Protein AF-A0A386ZMV4-F1 (afdb_monomer_lite)

Secondary structure (DSSP, 8-state):
-HHHHHHHHHHHHHHHHHHHHHHHHHHHHHHHHHHHHHHHHHHHHHHHHHHHTS-HHHHHHHIIIIIHHHHHHHHHHTTT-HHHHHHHHHHHHHHHHHHHHHHHHHHHHHHHHHHHHHHHHHHHHHHHTSS-SSS---SS-----------GGG--HHHHHHHHHHHHHHHHTT-

pLDDT: mean 77.36, std 16.63, range [36.59, 96.88]

Structure (mmCIF, N/CA/C/O backbone):
data_AF-A0A386ZMV4-F1
#
_entry.id   AF-A0A386ZMV4-F1
#
loop_
_atom_site.group_PDB
_atom_site.id
_atom_site.type_symbol
_atom_site.label_atom_id
_atom_site.label_alt_id
_atom_site.label_comp_id
_atom_site.label_asym_id
_atom_site.label_entity_id
_atom_site.label_seq_id
_atom_site.pdbx_PDB_ins_code
_atom_site.Cartn_x
_atom_site.Cartn_y
_atom_site.Cartn_z
_atom_site.occupancy
_atom_site.B_i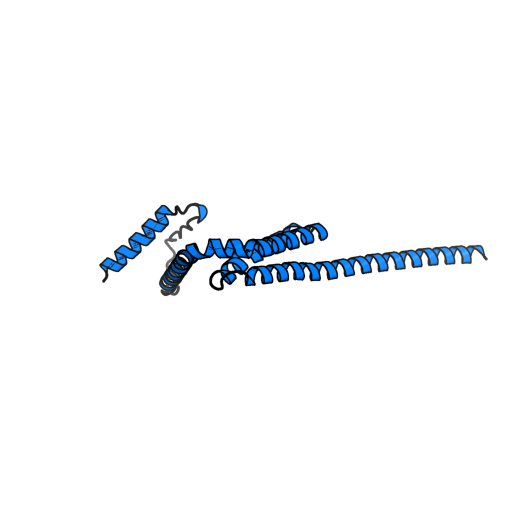so_or_equiv
_atom_site.auth_seq_id
_atom_site.auth_comp_id
_atom_site.auth_asym_id
_atom_site.auth_atom_id
_atom_site.pdbx_PDB_model_num
ATOM 1 N N . MET A 1 1 ? 35.910 -0.887 -52.377 1.00 69.38 1 MET A N 1
ATOM 2 C CA . MET A 1 1 ? 34.528 -0.371 -52.239 1.00 69.38 1 MET A CA 1
ATOM 3 C C . MET A 1 1 ? 33.680 -1.219 -51.285 1.00 69.38 1 MET A C 1
ATOM 5 O O . MET A 1 1 ? 32.935 -0.641 -50.511 1.00 69.38 1 MET A O 1
ATOM 9 N N . ASN A 1 2 ? 33.855 -2.547 -51.245 1.00 81.31 2 ASN A N 1
ATOM 10 C CA . ASN A 1 2 ? 33.054 -3.452 -50.398 1.00 81.31 2 ASN A CA 1
ATOM 11 C C . ASN A 1 2 ? 33.246 -3.242 -48.876 1.00 81.31 2 ASN A C 1
ATOM 13 O O . ASN A 1 2 ? 32.263 -3.151 -48.156 1.00 81.31 2 ASN A O 1
ATOM 17 N N . HIS A 1 3 ? 34.477 -3.006 -48.399 1.00 85.06 3 HIS A N 1
ATOM 18 C CA . HIS A 1 3 ? 34.747 -2.804 -46.962 1.00 85.06 3 HIS A CA 1
ATOM 19 C C . HIS A 1 3 ? 34.022 -1.608 -46.321 1.00 85.06 3 HIS A C 1
ATOM 21 O O . HIS A 1 3 ? 33.736 -1.629 -45.130 1.00 85.06 3 HIS A O 1
ATOM 27 N N . PHE A 1 4 ? 33.723 -0.554 -47.088 1.00 83.81 4 PHE A N 1
ATOM 28 C CA . PHE A 1 4 ? 33.010 0.613 -46.559 1.00 83.81 4 PHE A CA 1
ATOM 29 C C . PHE A 1 4 ? 31.535 0.294 -46.271 1.00 83.81 4 PHE A C 1
ATOM 31 O O . PHE A 1 4 ? 30.994 0.735 -45.258 1.00 83.81 4 PHE A O 1
ATOM 38 N N . LEU A 1 5 ? 30.905 -0.513 -47.131 1.00 84.81 5 LEU A N 1
ATOM 39 C CA . LEU A 1 5 ? 29.524 -0.961 -46.950 1.00 84.81 5 LEU A CA 1
ATOM 40 C C . LEU A 1 5 ? 29.399 -1.924 -45.760 1.00 84.81 5 LEU A C 1
ATOM 42 O O . LEU A 1 5 ? 28.441 -1.812 -44.997 1.00 84.81 5 LEU A O 1
ATOM 46 N N . ASP A 1 6 ? 30.395 -2.787 -45.542 1.00 88.50 6 ASP A N 1
ATOM 47 C CA . ASP A 1 6 ? 30.425 -3.706 -44.395 1.00 88.50 6 ASP A CA 1
ATOM 48 C C . ASP A 1 6 ? 30.531 -2.954 -43.058 1.00 88.50 6 ASP A C 1
ATOM 50 O O . ASP A 1 6 ? 29.801 -3.247 -42.109 1.00 88.50 6 ASP A O 1
ATOM 54 N N . ILE A 1 7 ? 31.399 -1.936 -42.989 1.00 90.88 7 ILE A N 1
ATOM 55 C CA . ILE A 1 7 ? 31.556 -1.102 -41.787 1.00 90.88 7 ILE A CA 1
ATOM 56 C C . ILE A 1 7 ? 30.273 -0.309 -41.514 1.00 90.88 7 ILE A C 1
ATOM 58 O O . ILE A 1 7 ? 29.809 -0.265 -40.375 1.00 90.88 7 ILE A O 1
ATOM 62 N N . ALA A 1 8 ? 29.666 0.284 -42.547 1.00 90.31 8 ALA A N 1
ATOM 63 C CA . ALA A 1 8 ? 28.410 1.016 -42.404 1.00 90.31 8 ALA A CA 1
ATOM 64 C C . ALA A 1 8 ? 27.271 0.107 -41.908 1.00 90.31 8 ALA A C 1
ATOM 66 O O . ALA A 1 8 ? 26.528 0.486 -41.001 1.00 90.31 8 ALA A O 1
ATOM 67 N N . GLY A 1 9 ? 27.172 -1.113 -42.445 1.00 93.62 9 GLY A N 1
ATOM 68 C CA . GLY A 1 9 ? 26.207 -2.116 -41.995 1.00 93.62 9 GLY A CA 1
ATOM 69 C C . GLY A 1 9 ? 26.421 -2.528 -40.537 1.00 93.62 9 GLY A C 1
ATOM 70 O O . GLY A 1 9 ? 25.462 -2.574 -39.765 1.00 93.62 9 GLY A O 1
ATOM 71 N N . ALA A 1 10 ? 27.672 -2.751 -40.128 1.00 93.00 10 ALA A N 1
ATOM 72 C CA . ALA A 1 10 ? 28.006 -3.091 -38.746 1.00 93.00 10 ALA A CA 1
ATOM 73 C C . ALA A 1 10 ? 27.631 -1.967 -37.767 1.00 93.00 10 ALA A C 1
ATOM 75 O O . ALA A 1 10 ? 27.015 -2.227 -36.733 1.00 93.00 10 ALA A O 1
ATOM 76 N N . VAL A 1 11 ? 27.937 -0.711 -38.108 1.00 94.69 11 VAL A N 1
ATOM 77 C CA . VAL A 1 11 ? 27.591 0.455 -37.279 1.00 94.69 11 VAL A CA 1
ATOM 78 C C . VAL A 1 11 ? 26.075 0.601 -37.144 1.00 94.69 11 VAL A C 1
ATOM 80 O O . VAL A 1 11 ? 25.573 0.765 -36.031 1.00 94.69 11 VAL A O 1
ATOM 83 N N . LEU A 1 12 ? 25.329 0.480 -38.246 1.00 96.44 12 LEU A N 1
ATOM 84 C CA . LEU A 1 12 ? 23.865 0.524 -38.216 1.00 96.44 12 LEU A CA 1
ATOM 85 C C . LEU A 1 12 ? 23.273 -0.619 -37.384 1.00 96.44 12 LEU A C 1
ATOM 87 O O . LEU A 1 12 ? 22.331 -0.394 -36.625 1.00 96.44 12 LEU A O 1
ATOM 91 N N . GLY A 1 13 ? 23.851 -1.819 -37.468 1.00 96.69 13 GLY A N 1
ATOM 92 C CA . GLY A 1 13 ? 23.453 -2.963 -36.649 1.00 96.69 13 GLY A CA 1
ATOM 93 C C . GLY A 1 13 ? 23.644 -2.711 -35.152 1.00 96.69 13 GLY A C 1
ATOM 94 O O . GLY A 1 13 ? 22.732 -2.959 -34.363 1.00 96.69 13 GLY A O 1
ATOM 95 N N . VAL A 1 14 ? 24.792 -2.153 -34.755 1.00 96.50 14 VAL A N 1
ATOM 96 C CA . VAL A 1 14 ? 25.075 -1.806 -33.352 1.00 96.50 14 VAL A CA 1
ATOM 97 C C . VAL A 1 14 ? 24.124 -0.720 -32.847 1.00 96.50 14 VAL A C 1
ATOM 99 O O . VAL A 1 14 ? 23.579 -0.852 -31.751 1.00 96.50 14 VAL A O 1
ATOM 102 N N . ILE A 1 15 ? 23.873 0.322 -33.647 1.00 96.81 15 ILE A N 1
ATOM 103 C CA . ILE A 1 15 ? 22.927 1.390 -33.293 1.00 96.81 15 ILE A CA 1
ATOM 104 C C . ILE A 1 15 ? 21.512 0.825 -33.141 1.00 96.81 15 ILE A C 1
ATOM 106 O O . ILE A 1 15 ? 20.833 1.132 -32.161 1.00 96.81 15 ILE A O 1
ATOM 110 N N . GLY A 1 16 ? 21.076 -0.029 -34.070 1.00 96.88 16 GLY A N 1
ATOM 111 C CA . GLY A 1 16 ? 19.769 -0.679 -34.011 1.00 96.88 16 GLY A CA 1
ATOM 112 C C . GLY A 1 16 ? 19.609 -1.544 -32.761 1.00 96.88 16 GLY A C 1
ATOM 113 O O . GLY A 1 16 ? 18.620 -1.412 -32.040 1.00 96.88 16 GLY A O 1
ATOM 114 N N . LEU A 1 17 ? 20.608 -2.373 -32.448 1.00 95.12 17 LEU A N 1
ATOM 115 C CA . LEU A 1 17 ? 20.604 -3.206 -31.244 1.00 95.12 17 LEU A CA 1
ATOM 116 C C . LEU A 1 17 ? 20.564 -2.358 -29.967 1.00 95.12 17 LEU A C 1
ATOM 118 O O . LEU A 1 17 ? 19.795 -2.649 -29.050 1.00 95.12 17 LEU A O 1
ATOM 122 N N . PHE A 1 18 ? 21.361 -1.290 -29.917 1.00 94.69 18 PHE A N 1
ATOM 123 C CA . PHE A 1 18 ? 21.372 -0.369 -28.787 1.00 94.69 18 PHE A CA 1
ATOM 124 C C . PHE A 1 18 ? 20.010 0.311 -28.601 1.00 94.69 18 PHE A C 1
ATOM 126 O O . PHE A 1 18 ? 19.490 0.350 -27.486 1.00 94.69 18 PHE A O 1
ATOM 133 N N . ALA A 1 19 ? 19.391 0.779 -29.688 1.00 92.75 19 ALA A N 1
ATOM 134 C CA . ALA A 1 19 ? 18.067 1.390 -29.651 1.00 92.75 19 ALA A CA 1
ATOM 135 C C . ALA A 1 19 ? 17.005 0.418 -29.108 1.00 92.75 19 ALA A C 1
ATOM 137 O O . ALA A 1 19 ? 16.243 0.781 -28.211 1.00 92.75 19 ALA A O 1
ATOM 138 N N . VAL A 1 20 ? 16.999 -0.837 -29.575 1.00 95.31 20 VAL A N 1
ATOM 139 C CA . VAL A 1 20 ? 16.091 -1.881 -29.070 1.00 95.31 20 VAL A CA 1
ATOM 140 C C . VAL A 1 20 ? 16.321 -2.143 -27.580 1.00 95.31 20 VAL A C 1
ATOM 142 O O . VAL A 1 20 ? 15.358 -2.206 -26.815 1.00 95.31 20 VAL A O 1
ATOM 145 N N . ALA A 1 21 ? 17.577 -2.244 -27.139 1.00 93.12 21 ALA A N 1
ATOM 146 C CA . ALA A 1 21 ? 17.909 -2.472 -25.734 1.00 93.12 21 ALA A CA 1
ATOM 147 C C . ALA A 1 21 ? 17.440 -1.321 -24.825 1.00 93.12 21 ALA A C 1
ATOM 149 O O . ALA A 1 21 ? 16.904 -1.564 -23.741 1.00 93.12 21 ALA A O 1
ATOM 150 N N . VAL A 1 22 ? 17.594 -0.068 -25.269 1.00 92.62 22 VAL A N 1
ATOM 151 C CA . VAL A 1 22 ? 17.111 1.111 -24.533 1.00 92.62 22 VAL A CA 1
ATOM 152 C C . VAL A 1 22 ? 15.587 1.097 -24.428 1.00 92.62 22 VAL A C 1
ATOM 154 O O . VAL A 1 22 ? 15.059 1.244 -23.324 1.00 92.62 22 VAL A O 1
ATOM 157 N N . VAL A 1 23 ? 14.876 0.866 -25.536 1.00 90.12 23 VAL A N 1
ATOM 158 C CA . VAL A 1 23 ? 13.404 0.793 -25.544 1.00 90.12 23 VAL A CA 1
ATOM 159 C C . VAL A 1 23 ? 12.909 -0.329 -24.633 1.00 90.12 23 VAL A C 1
ATOM 161 O O . VAL A 1 23 ? 12.016 -0.099 -23.819 1.00 90.12 23 VAL A O 1
ATOM 164 N N . ALA A 1 24 ? 13.523 -1.512 -24.700 1.00 88.88 24 ALA A N 1
ATOM 165 C CA . ALA A 1 24 ? 13.178 -2.637 -23.838 1.00 88.88 24 ALA A CA 1
ATOM 166 C C . ALA A 1 24 ? 13.373 -2.296 -22.353 1.00 88.88 24 ALA A C 1
ATOM 168 O O . ALA A 1 24 ? 12.479 -2.533 -21.543 1.00 88.88 24 ALA A O 1
ATOM 169 N N . LYS A 1 25 ? 14.505 -1.677 -21.992 1.00 90.19 25 LYS A N 1
ATOM 170 C CA . LYS A 1 25 ? 14.794 -1.269 -20.610 1.00 90.19 25 LYS A CA 1
ATOM 171 C C . LYS A 1 25 ? 13.786 -0.238 -20.093 1.00 90.19 25 LYS A C 1
ATOM 173 O O . LYS A 1 25 ? 13.299 -0.368 -18.969 1.00 90.19 25 LYS A O 1
ATOM 178 N N . VAL A 1 26 ? 13.460 0.772 -20.900 1.00 85.12 26 VAL A N 1
ATOM 179 C CA . VAL A 1 26 ? 12.475 1.801 -20.532 1.00 85.12 26 VAL A CA 1
ATOM 180 C C . VAL A 1 26 ? 11.083 1.184 -20.402 1.00 85.12 26 VAL A C 1
ATOM 182 O O . VAL A 1 26 ? 10.426 1.401 -19.383 1.00 85.12 26 VAL A O 1
ATOM 185 N N . GLY A 1 27 ? 10.668 0.350 -21.359 1.00 78.00 27 GLY A N 1
ATOM 186 C CA . GLY A 1 27 ? 9.394 -0.367 -21.314 1.00 78.00 27 GLY A CA 1
ATOM 187 C C . GLY A 1 27 ? 9.250 -1.218 -20.052 1.00 78.00 27 GLY A C 1
ATOM 188 O O . GLY A 1 27 ? 8.245 -1.109 -19.351 1.00 78.00 27 GLY A O 1
ATOM 189 N N . LEU A 1 28 ? 10.289 -1.980 -19.689 1.00 79.19 28 LEU A N 1
ATOM 190 C CA . LEU A 1 28 ? 10.289 -2.784 -18.463 1.00 79.19 28 LEU A CA 1
ATOM 191 C C . LEU A 1 28 ? 10.129 -1.912 -17.207 1.00 79.19 28 LEU A C 1
ATOM 193 O O . LEU A 1 28 ? 9.376 -2.254 -16.297 1.00 79.19 28 LEU A O 1
ATOM 197 N N . SER A 1 29 ? 10.808 -0.760 -17.171 1.00 76.19 29 SER A N 1
ATOM 198 C CA . SER A 1 29 ? 10.737 0.168 -16.036 1.00 76.19 29 SER A CA 1
ATOM 199 C C . SER A 1 29 ? 9.357 0.813 -15.874 1.00 76.19 29 SER A C 1
ATOM 201 O O . SER A 1 29 ? 8.920 1.058 -14.751 1.00 76.19 29 SER A O 1
ATOM 203 N N . MET A 1 30 ? 8.647 1.056 -16.979 1.00 77.31 30 MET A N 1
ATOM 204 C CA . MET A 1 30 ? 7.282 1.583 -16.955 1.00 77.31 30 MET A CA 1
ATOM 205 C C . MET A 1 30 ? 6.283 0.528 -16.481 1.00 77.31 30 MET A C 1
ATOM 207 O O . MET A 1 30 ? 5.449 0.825 -15.630 1.00 77.31 30 MET A O 1
ATOM 211 N N . VAL A 1 31 ? 6.410 -0.712 -16.967 1.00 76.06 31 VAL A N 1
ATOM 212 C CA . VAL A 1 31 ? 5.561 -1.828 -16.522 1.00 76.06 31 VAL A CA 1
ATOM 213 C C . VAL A 1 31 ? 5.738 -2.084 -15.023 1.00 76.06 31 VAL A C 1
ATOM 215 O O . VAL A 1 31 ? 4.743 -2.269 -14.327 1.00 76.06 31 VAL A O 1
ATOM 218 N N . SER A 1 32 ? 6.969 -2.017 -14.501 1.00 77.06 32 SER A N 1
ATOM 219 C CA . SER A 1 32 ? 7.220 -2.144 -13.055 1.00 77.06 32 SER A CA 1
ATOM 220 C C . SER A 1 32 ? 6.472 -1.080 -12.255 1.00 77.06 32 SER A C 1
ATOM 222 O O . SER A 1 32 ? 5.785 -1.414 -11.298 1.00 77.06 32 SER A O 1
A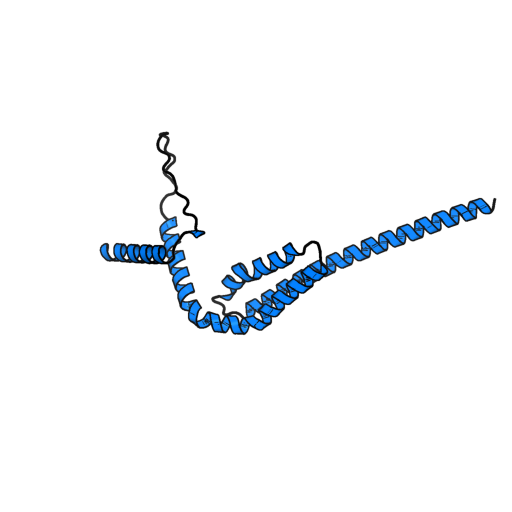TOM 224 N N . LYS A 1 33 ? 6.530 0.189 -12.680 1.00 76.25 33 LYS A N 1
ATOM 225 C CA . LYS A 1 33 ? 5.840 1.293 -11.992 1.00 76.25 33 LYS A CA 1
ATOM 226 C C . LYS A 1 33 ? 4.318 1.146 -12.002 1.00 76.25 33 LYS A C 1
ATOM 228 O O . LYS A 1 33 ? 3.674 1.432 -10.998 1.00 76.25 33 LYS A O 1
ATOM 233 N N . GLU A 1 34 ? 3.748 0.688 -13.114 1.00 77.56 34 GLU A N 1
ATOM 234 C CA . GLU A 1 34 ? 2.307 0.430 -13.218 1.00 77.56 34 GLU A CA 1
ATOM 235 C C . GLU A 1 34 ? 1.881 -0.722 -12.293 1.00 77.56 34 GLU A C 1
ATOM 237 O O . GLU A 1 34 ? 0.875 -0.627 -11.588 1.00 77.56 34 GLU A O 1
ATOM 242 N N . ILE A 1 35 ? 2.669 -1.801 -12.250 1.00 76.88 35 ILE A N 1
ATOM 243 C CA . ILE A 1 35 ? 2.425 -2.930 -11.347 1.00 76.88 35 ILE A CA 1
ATOM 244 C C . ILE A 1 35 ? 2.561 -2.485 -9.885 1.00 76.88 35 ILE A C 1
ATOM 246 O O . ILE A 1 35 ? 1.679 -2.780 -9.082 1.00 76.88 35 ILE A O 1
ATOM 250 N N . GLU A 1 36 ? 3.608 -1.734 -9.540 1.00 76.38 36 GLU A N 1
ATOM 251 C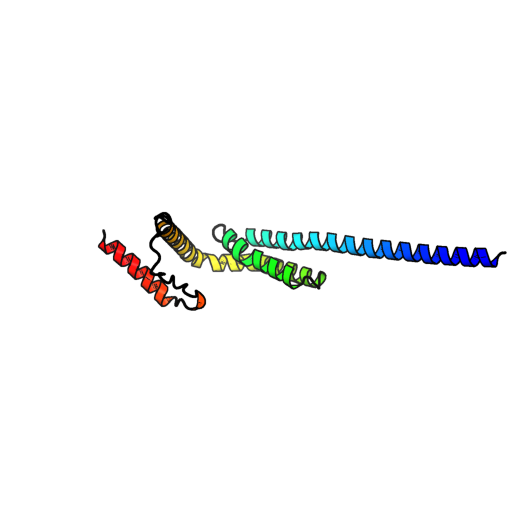 CA . GLU A 1 36 ? 3.813 -1.182 -8.196 1.00 76.38 36 GLU A CA 1
ATOM 252 C C . GLU A 1 36 ? 2.612 -0.342 -7.746 1.00 76.38 36 GLU A C 1
ATOM 254 O O . GLU A 1 36 ? 2.065 -0.592 -6.672 1.00 76.38 36 GLU A O 1
ATOM 259 N N . GLY A 1 37 ? 2.124 0.570 -8.594 1.00 77.50 37 GLY A N 1
ATOM 260 C CA . GLY A 1 37 ? 0.952 1.393 -8.281 1.00 77.50 37 GLY A CA 1
ATOM 261 C C . GLY A 1 37 ? -0.324 0.572 -8.060 1.00 77.50 37 GLY A C 1
ATOM 262 O O . GLY A 1 37 ? -1.109 0.857 -7.151 1.00 77.50 37 GLY A O 1
ATOM 263 N N . ARG A 1 38 ? -0.532 -0.492 -8.845 1.00 82.75 38 ARG A N 1
ATOM 264 C CA . ARG A 1 38 ? -1.694 -1.381 -8.677 1.00 82.75 38 ARG A CA 1
ATOM 265 C C . ARG A 1 38 ? -1.634 -2.188 -7.388 1.00 82.75 38 ARG A C 1
ATOM 267 O O . ARG A 1 38 ? -2.669 -2.392 -6.754 1.00 82.75 38 ARG A O 1
ATOM 274 N N . ILE A 1 39 ? -0.453 -2.653 -6.992 1.00 77.62 39 ILE A N 1
ATOM 275 C CA . ILE A 1 39 ? -0.322 -3.483 -5.794 1.00 77.62 39 ILE A CA 1
ATOM 276 C C . ILE A 1 39 ? -0.314 -2.631 -4.518 1.00 77.62 39 ILE A C 1
ATOM 278 O O . ILE A 1 39 ? -0.893 -3.058 -3.518 1.00 77.62 39 ILE A O 1
ATOM 282 N N . ASP A 1 40 ? 0.196 -1.397 -4.554 1.00 81.81 40 ASP A N 1
ATOM 283 C CA . ASP A 1 40 ? -0.029 -0.435 -3.463 1.00 81.81 40 ASP A CA 1
ATOM 284 C C . ASP A 1 40 ? -1.546 -0.237 -3.237 1.00 81.81 40 ASP A C 1
ATOM 286 O O . ASP A 1 40 ? -2.038 -0.249 -2.103 1.00 81.81 40 ASP A O 1
ATOM 290 N N . GLY A 1 41 ? -2.327 -0.207 -4.325 1.00 87.56 41 GLY A N 1
ATOM 291 C CA . GLY A 1 41 ? -3.790 -0.259 -4.280 1.00 87.56 41 GLY A CA 1
ATOM 292 C C . GLY A 1 41 ? -4.355 -1.536 -3.637 1.00 87.56 41 GLY A C 1
ATOM 293 O O . GLY A 1 41 ? -5.319 -1.457 -2.871 1.00 87.56 41 GLY A O 1
ATOM 294 N N . LEU A 1 42 ? -3.758 -2.708 -3.886 1.00 89.44 42 LEU A N 1
ATOM 295 C CA . LEU A 1 42 ? -4.167 -3.977 -3.262 1.00 89.44 42 LEU A CA 1
ATOM 296 C C . LEU A 1 42 ? -3.942 -3.984 -1.747 1.00 89.44 42 LEU A C 1
ATOM 298 O O . LEU A 1 42 ? -4.817 -4.453 -1.016 1.00 89.44 42 LEU A O 1
ATOM 302 N N . ALA A 1 43 ? -2.820 -3.446 -1.259 1.00 91.19 43 ALA A N 1
ATOM 303 C CA . ALA A 1 43 ? -2.569 -3.326 0.178 1.00 91.19 43 ALA A CA 1
ATOM 304 C C . ALA A 1 43 ? -3.646 -2.453 0.851 1.00 91.19 43 ALA A C 1
ATOM 306 O O . ALA A 1 43 ? -4.248 -2.856 1.848 1.00 91.19 43 ALA A O 1
ATOM 307 N N . VAL A 1 44 ? -3.991 -1.316 0.238 1.00 93.50 44 VAL A N 1
ATOM 308 C CA . VAL A 1 44 ? -5.078 -0.443 0.713 1.00 93.50 44 VAL A CA 1
ATOM 309 C C . VAL A 1 44 ? -6.440 -1.149 0.671 1.00 93.50 44 VAL A C 1
ATOM 311 O O . VAL A 1 44 ? -7.233 -1.016 1.605 1.00 93.50 44 VAL A O 1
ATOM 314 N N . LEU A 1 45 ? -6.736 -1.920 -0.378 1.00 93.44 45 LEU A N 1
ATOM 315 C CA . LEU A 1 45 ? -7.978 -2.698 -0.469 1.00 93.44 45 LEU A CA 1
ATOM 316 C C . LEU A 1 45 ? -8.063 -3.773 0.624 1.00 93.44 45 LEU A C 1
ATOM 318 O O . LEU A 1 45 ? -9.110 -3.913 1.259 1.00 93.44 45 LEU A O 1
ATOM 322 N N . LEU A 1 46 ? -6.968 -4.484 0.901 1.00 93.25 46 LEU A N 1
ATOM 323 C CA . LEU A 1 46 ? -6.885 -5.439 2.011 1.00 93.25 46 LEU A CA 1
ATOM 324 C C . LEU A 1 46 ? -7.110 -4.755 3.361 1.00 93.25 46 LEU A C 1
ATOM 326 O O . LEU A 1 46 ? -7.833 -5.286 4.206 1.00 93.25 46 LEU A O 1
ATOM 330 N N . LEU A 1 47 ? -6.561 -3.555 3.546 1.00 94.00 47 LEU A N 1
ATOM 331 C CA . LEU A 1 47 ? -6.784 -2.771 4.755 1.00 94.00 47 LEU A CA 1
ATOM 332 C C . LEU A 1 47 ? -8.253 -2.342 4.896 1.00 94.00 47 LEU A C 1
ATOM 334 O O . LEU A 1 47 ? -8.821 -2.415 5.986 1.00 94.00 47 LEU A O 1
ATOM 338 N N . LYS A 1 48 ? -8.912 -1.963 3.793 1.00 93.94 48 LYS A N 1
ATOM 339 C CA . LYS A 1 48 ? -10.359 -1.682 3.776 1.00 93.94 48 LYS A CA 1
ATOM 340 C C . LYS A 1 48 ? -11.185 -2.923 4.125 1.00 93.94 48 LYS A C 1
ATOM 342 O O . LYS A 1 48 ? -12.161 -2.813 4.864 1.00 93.94 48 LYS A O 1
ATOM 347 N N . LEU A 1 49 ? -10.791 -4.109 3.662 1.00 93.75 49 LEU A N 1
ATOM 348 C CA . LEU A 1 49 ? -11.437 -5.364 4.062 1.00 93.75 49 LEU A CA 1
ATOM 349 C C . LEU A 1 49 ? -11.248 -5.646 5.559 1.00 93.75 49 LEU A C 1
ATOM 351 O O . LEU A 1 49 ? -12.201 -6.037 6.234 1.00 93.75 49 LEU A O 1
ATOM 355 N N . ALA A 1 50 ? -10.054 -5.393 6.100 1.00 92.12 50 ALA A N 1
ATOM 356 C CA . ALA A 1 50 ? -9.798 -5.494 7.534 1.00 92.12 50 ALA A CA 1
ATOM 357 C C . ALA A 1 50 ? -10.672 -4.509 8.333 1.00 92.12 50 ALA A C 1
ATOM 359 O O . ALA A 1 50 ? -11.267 -4.894 9.341 1.00 92.12 50 ALA A O 1
ATOM 360 N N . ARG A 1 51 ? -10.827 -3.268 7.849 1.00 94.00 51 ARG A N 1
ATOM 361 C CA . ARG A 1 51 ? -11.718 -2.247 8.429 1.00 94.00 51 ARG A CA 1
ATOM 362 C C . ARG A 1 51 ? -13.158 -2.750 8.522 1.00 94.00 51 ARG A C 1
ATOM 364 O O . ARG A 1 51 ? -13.801 -2.583 9.556 1.00 94.00 51 ARG A O 1
ATOM 371 N N . LEU A 1 52 ? -13.673 -3.404 7.480 1.00 94.00 52 LEU A N 1
ATOM 372 C CA . LEU A 1 52 ? -15.042 -3.936 7.480 1.00 94.00 52 LEU A CA 1
ATOM 373 C C . LEU A 1 52 ? -15.280 -5.013 8.551 1.00 94.00 52 LEU A C 1
ATOM 375 O O . LEU A 1 52 ? -16.421 -5.207 8.966 1.00 94.00 52 LEU A O 1
ATOM 379 N N . ARG A 1 53 ? -14.226 -5.671 9.046 1.00 92.31 53 ARG A N 1
ATOM 380 C CA . ARG A 1 53 ? -14.319 -6.653 10.139 1.00 92.31 53 ARG A CA 1
ATOM 381 C C . ARG A 1 53 ? -14.377 -6.014 11.531 1.00 92.31 53 ARG A C 1
ATOM 383 O O . ARG A 1 53 ? -14.670 -6.715 12.496 1.00 92.31 53 ARG A O 1
ATOM 390 N N . LEU A 1 54 ? -14.117 -4.709 11.654 1.00 89.38 54 LEU A N 1
ATOM 391 C CA . LEU A 1 54 ? -14.220 -3.985 12.922 1.00 89.38 54 LEU A CA 1
ATOM 392 C C . LEU A 1 54 ? -15.665 -3.531 13.217 1.00 89.38 54 LEU A C 1
ATOM 394 O O . LEU A 1 54 ? -16.408 -3.203 12.278 1.00 89.38 54 LEU A O 1
ATOM 398 N N . PRO A 1 55 ? -16.053 -3.432 14.507 1.00 89.06 55 PRO A N 1
ATOM 399 C CA . PRO A 1 55 ? -17.319 -2.837 14.929 1.00 89.06 55 PRO A CA 1
ATOM 400 C C . PRO A 1 55 ? -17.439 -1.376 14.479 1.00 89.06 55 PRO A C 1
ATOM 402 O O . PRO A 1 55 ? -16.471 -0.619 14.557 1.00 89.06 55 PRO A O 1
ATOM 405 N N . ALA A 1 56 ? -18.635 -0.955 14.059 1.00 88.44 56 ALA A N 1
ATOM 406 C CA . ALA A 1 56 ? -18.858 0.354 13.433 1.00 88.44 56 ALA A CA 1
ATOM 407 C C . ALA A 1 56 ? -18.375 1.553 14.276 1.00 88.44 56 ALA A C 1
ATOM 409 O O . ALA A 1 56 ? -17.853 2.513 13.726 1.00 88.44 56 ALA A O 1
ATOM 410 N N . HIS A 1 57 ? -18.487 1.478 15.604 1.00 85.31 57 HIS A N 1
ATOM 411 C CA . HIS A 1 57 ? -18.148 2.579 16.512 1.00 85.31 57 HIS A CA 1
ATOM 412 C C . HIS A 1 57 ? -16.634 2.829 16.679 1.00 85.31 57 HIS A C 1
ATOM 414 O O . HIS A 1 57 ? -16.239 3.923 17.072 1.00 85.31 57 HIS A O 1
ATOM 420 N N . VAL A 1 58 ? -15.783 1.835 16.394 1.00 87.94 58 VAL A N 1
ATOM 421 C CA . VAL A 1 58 ? -14.307 1.949 16.460 1.00 87.94 58 VAL A CA 1
ATOM 422 C C . VAL A 1 58 ? -13.645 1.889 15.090 1.00 87.94 58 VAL A C 1
ATOM 424 O O . VAL A 1 58 ? -12.502 2.318 14.948 1.00 87.94 58 VAL A O 1
ATOM 427 N N . ARG A 1 59 ? -14.361 1.379 14.084 1.00 91.50 59 ARG A N 1
ATOM 428 C CA . ARG A 1 59 ? -13.866 1.143 12.729 1.00 91.50 59 ARG A CA 1
ATOM 429 C C . ARG A 1 59 ? -13.125 2.343 12.147 1.00 91.50 59 ARG A C 1
ATOM 431 O O . ARG A 1 59 ? -12.009 2.175 11.671 1.00 91.50 59 ARG A O 1
ATOM 438 N N . ASP A 1 60 ? -13.748 3.515 12.171 1.00 90.56 60 ASP A N 1
ATOM 439 C CA . ASP A 1 60 ? -13.213 4.703 11.497 1.00 90.56 60 ASP A CA 1
ATOM 440 C C . ASP A 1 60 ? -12.040 5.289 12.280 1.00 90.56 60 ASP A C 1
ATOM 442 O O . ASP A 1 60 ? -11.001 5.588 11.707 1.00 90.56 60 ASP A O 1
ATOM 446 N N . ALA A 1 61 ? -12.152 5.330 13.611 1.00 88.94 61 ALA A N 1
ATOM 447 C CA . ALA A 1 61 ? -11.079 5.814 14.471 1.00 88.94 61 ALA A CA 1
ATOM 448 C C . ALA A 1 61 ? -9.800 4.975 14.328 1.00 88.94 61 ALA A C 1
ATOM 450 O O . ALA A 1 61 ? -8.734 5.539 14.126 1.00 88.94 61 ALA A O 1
ATOM 451 N N . ILE A 1 62 ? -9.903 3.645 14.403 1.00 90.00 62 ILE A N 1
ATOM 452 C CA . ILE A 1 62 ? -8.738 2.756 14.289 1.00 90.00 62 ILE A CA 1
ATOM 453 C C . ILE A 1 62 ? -8.164 2.808 12.868 1.00 90.00 62 ILE A C 1
ATOM 455 O O . ILE A 1 62 ? -6.952 2.886 12.679 1.00 90.00 62 ILE A O 1
ATOM 459 N N . TYR A 1 63 ? -9.030 2.781 11.854 1.00 93.12 63 TYR A N 1
ATOM 460 C CA . TYR A 1 63 ? -8.575 2.779 10.471 1.00 93.12 63 TYR A CA 1
ATOM 461 C C . TYR A 1 63 ? -7.875 4.087 10.079 1.00 93.12 63 TYR A C 1
ATOM 463 O O . TYR A 1 63 ? -6.779 4.029 9.528 1.00 93.12 63 TYR A O 1
ATOM 471 N N . ASP A 1 64 ? -8.479 5.244 10.367 1.00 91.31 64 ASP A N 1
ATOM 472 C CA . ASP A 1 64 ? -7.960 6.542 9.919 1.00 91.31 64 ASP A CA 1
ATOM 473 C C . ASP A 1 64 ? -6.781 7.037 10.773 1.00 91.31 64 ASP A C 1
ATOM 475 O O . ASP A 1 64 ? -5.898 7.708 10.244 1.00 91.31 64 ASP A O 1
ATOM 479 N N . LEU A 1 65 ? -6.745 6.714 12.074 1.00 91.44 65 LEU A N 1
ATOM 480 C CA . LEU A 1 65 ? -5.711 7.227 12.985 1.00 91.44 65 LEU A CA 1
ATOM 481 C C . LEU A 1 65 ? -4.511 6.294 13.145 1.00 91.44 65 LEU A C 1
ATOM 483 O O . LEU A 1 65 ? -3.414 6.780 13.398 1.00 91.44 65 LEU A O 1
ATOM 487 N N . GLU A 1 66 ? -4.702 4.979 13.024 1.00 93.38 66 GLU A N 1
ATOM 488 C CA . GLU A 1 66 ? -3.639 4.009 13.312 1.00 93.38 66 GLU A CA 1
ATOM 489 C C . GLU A 1 66 ? -3.253 3.217 12.066 1.00 93.38 66 GLU A C 1
ATOM 491 O O . GLU A 1 66 ? -2.098 3.225 11.651 1.00 93.38 66 GLU A O 1
ATOM 496 N N . TRP A 1 67 ? -4.213 2.540 11.436 1.00 95.12 67 TRP A N 1
ATOM 497 C CA . TRP A 1 67 ? -3.887 1.551 10.406 1.00 95.12 67 TRP A CA 1
ATOM 498 C C . TRP A 1 67 ? -3.459 2.180 9.080 1.00 95.12 67 TRP A C 1
ATOM 500 O O . TRP A 1 67 ? -2.516 1.707 8.448 1.00 95.12 67 TRP A O 1
ATOM 510 N N . MET A 1 68 ? -4.161 3.225 8.633 1.00 95.50 68 MET A N 1
ATOM 511 C CA . MET A 1 68 ? -3.833 3.912 7.385 1.00 95.50 68 MET A CA 1
ATOM 512 C C . MET A 1 68 ? -2.492 4.659 7.478 1.00 95.50 68 MET A C 1
ATOM 514 O O . MET A 1 68 ? -1.669 4.459 6.582 1.00 95.50 68 MET A O 1
ATOM 518 N N . PRO A 1 69 ? -2.214 5.462 8.527 1.00 95.56 69 PRO A N 1
ATOM 519 C CA . PRO A 1 69 ? -0.923 6.135 8.660 1.00 95.56 69 PRO A CA 1
ATOM 520 C C . PRO A 1 69 ? 0.248 5.157 8.773 1.00 95.56 69 PRO A C 1
ATOM 522 O O . PRO A 1 69 ? 1.281 5.381 8.150 1.00 95.56 69 PRO A O 1
ATOM 525 N N . GLU A 1 70 ? 0.081 4.042 9.490 1.00 95.38 70 GLU A N 1
ATOM 526 C CA . GLU A 1 70 ? 1.119 3.013 9.608 1.00 95.38 70 GLU A CA 1
ATOM 527 C C . GLU A 1 70 ? 1.390 2.326 8.262 1.00 95.38 70 GLU A C 1
ATOM 529 O O . GLU A 1 70 ? 2.545 2.168 7.867 1.00 95.38 70 GLU A O 1
ATOM 534 N N . LEU A 1 71 ? 0.345 1.980 7.498 1.00 94.31 71 LEU A N 1
ATOM 535 C CA . LEU A 1 71 ? 0.527 1.442 6.146 1.00 94.31 71 LEU A CA 1
ATOM 536 C C . LEU A 1 71 ? 1.259 2.450 5.249 1.00 94.31 71 LEU A C 1
ATOM 538 O O . LEU A 1 71 ? 2.181 2.073 4.526 1.00 94.31 71 LEU A O 1
ATOM 542 N N . GLN A 1 72 ? 0.882 3.730 5.305 1.00 93.75 72 GLN A N 1
ATOM 543 C CA . GLN A 1 72 ? 1.572 4.784 4.560 1.00 93.75 72 GLN A CA 1
ATOM 544 C C . GLN A 1 72 ? 3.030 4.924 4.996 1.00 93.75 72 GLN A C 1
ATOM 546 O O . GLN A 1 72 ? 3.895 5.080 4.139 1.00 93.75 72 GLN A O 1
ATOM 551 N N . TYR A 1 73 ? 3.317 4.818 6.291 1.00 94.19 73 TYR A N 1
ATOM 552 C CA . TYR A 1 73 ? 4.676 4.843 6.818 1.00 94.19 73 TYR A CA 1
ATOM 553 C C . TYR A 1 73 ? 5.510 3.666 6.297 1.00 94.19 73 TYR A C 1
ATOM 555 O O . TYR A 1 73 ? 6.617 3.880 5.806 1.00 94.19 73 TYR A O 1
ATOM 563 N N . ILE A 1 74 ? 4.969 2.442 6.312 1.00 91.19 74 ILE A N 1
ATOM 564 C CA . ILE A 1 74 ? 5.630 1.246 5.760 1.00 91.19 74 ILE A CA 1
ATOM 565 C C . ILE A 1 74 ? 5.935 1.441 4.270 1.00 91.19 74 ILE A C 1
ATOM 567 O O . ILE A 1 74 ? 7.061 1.206 3.828 1.00 91.19 74 ILE A O 1
ATOM 571 N N . ILE A 1 75 ? 4.959 1.939 3.502 1.00 88.62 75 ILE A N 1
ATOM 572 C CA . ILE A 1 75 ? 5.132 2.217 2.072 1.00 88.62 75 ILE A CA 1
ATOM 573 C C . ILE A 1 75 ? 6.198 3.310 1.861 1.00 88.62 75 ILE A C 1
ATOM 575 O O . ILE A 1 75 ? 7.082 3.178 1.016 1.00 88.62 75 ILE A O 1
ATOM 579 N N . GLN A 1 76 ? 6.177 4.390 2.640 1.00 90.88 76 GLN A N 1
ATOM 580 C CA . GLN A 1 76 ? 7.128 5.493 2.481 1.00 90.88 76 GLN A CA 1
ATOM 581 C C . GLN A 1 76 ? 8.553 5.135 2.921 1.00 90.88 76 GLN A C 1
ATOM 583 O O . GLN A 1 76 ? 9.509 5.643 2.335 1.00 90.88 76 GLN A O 1
ATOM 588 N N . ARG A 1 77 ? 8.719 4.258 3.915 1.00 91.06 77 ARG A N 1
ATOM 589 C CA . ARG A 1 77 ? 10.030 3.871 4.455 1.00 91.06 77 ARG A CA 1
ATOM 590 C C . ARG A 1 77 ? 10.883 3.088 3.453 1.00 91.06 77 ARG A C 1
ATOM 592 O O . ARG A 1 77 ? 12.099 3.248 3.424 1.00 91.06 77 ARG A O 1
ATOM 599 N N . GLU A 1 78 ? 10.254 2.267 2.620 1.00 84.56 78 GLU A N 1
ATOM 600 C CA . GLU A 1 78 ? 10.917 1.333 1.699 1.00 84.56 78 GLU A CA 1
ATOM 601 C C . GLU A 1 78 ? 10.980 1.864 0.246 1.00 84.56 78 GLU A C 1
ATOM 603 O O . GLU A 1 78 ? 11.081 1.091 -0.705 1.00 84.56 78 GLU A O 1
ATOM 608 N N . GLN A 1 79 ? 10.954 3.188 0.023 1.00 77.81 79 GLN A N 1
ATOM 609 C CA . GLN A 1 79 ? 10.947 3.778 -1.335 1.00 77.81 79 GLN A CA 1
ATOM 610 C C . GLN A 1 79 ? 12.109 3.326 -2.241 1.00 77.81 79 GLN A C 1
ATOM 612 O O . GLN A 1 79 ? 11.952 3.289 -3.459 1.00 77.81 79 GLN A O 1
ATOM 617 N N . ALA A 1 80 ? 13.256 2.949 -1.669 1.00 81.69 80 ALA A N 1
ATOM 618 C CA . ALA A 1 80 ? 14.414 2.464 -2.423 1.00 81.69 80 ALA A CA 1
ATOM 619 C C . ALA A 1 80 ? 14.320 0.978 -2.835 1.00 81.69 80 ALA A C 1
ATOM 621 O O . ALA A 1 80 ? 15.162 0.503 -3.598 1.00 81.69 80 ALA A O 1
ATOM 622 N N . ARG A 1 81 ? 13.342 0.223 -2.313 1.00 84.50 81 ARG A N 1
ATOM 623 C CA . ARG A 1 81 ? 13.209 -1.233 -2.484 1.00 84.50 81 ARG A CA 1
ATOM 624 C C . ARG A 1 81 ? 11.755 -1.599 -2.809 1.00 84.50 81 ARG A C 1
ATOM 626 O O . ARG A 1 81 ? 11.028 -2.069 -1.936 1.00 84.50 81 ARG A O 1
ATOM 633 N N . PRO A 1 82 ? 11.318 -1.426 -4.069 1.00 79.50 82 PRO A N 1
ATOM 634 C CA . PRO A 1 82 ? 9.907 -1.542 -4.441 1.00 79.50 82 PRO A CA 1
ATOM 635 C C . PRO A 1 82 ? 9.295 -2.909 -4.107 1.00 79.50 82 PRO A C 1
ATOM 637 O O . PRO A 1 82 ? 8.162 -2.970 -3.647 1.00 79.50 82 PRO A O 1
ATOM 640 N N . ILE A 1 83 ? 10.049 -4.004 -4.258 1.00 82.25 83 ILE A N 1
ATOM 641 C CA . ILE A 1 83 ? 9.565 -5.361 -3.942 1.00 82.25 83 ILE A CA 1
ATOM 642 C C . ILE A 1 83 ? 9.415 -5.569 -2.429 1.00 82.25 83 ILE A C 1
ATOM 644 O O . ILE A 1 83 ? 8.428 -6.149 -1.980 1.00 82.25 83 ILE A O 1
ATOM 648 N N . THR A 1 84 ? 10.374 -5.099 -1.631 1.00 84.69 84 THR A N 1
ATOM 649 C CA . THR A 1 84 ? 10.320 -5.234 -0.168 1.00 84.69 84 THR A CA 1
ATOM 650 C C . THR A 1 84 ? 9.187 -4.389 0.406 1.00 84.69 84 THR A C 1
ATOM 652 O O . THR A 1 84 ? 8.360 -4.915 1.148 1.00 84.69 84 THR A O 1
ATOM 655 N N . ARG A 1 85 ? 9.059 -3.136 -0.057 1.00 87.25 85 ARG A N 1
ATOM 656 C CA . ARG A 1 85 ? 7.925 -2.247 0.236 1.00 87.25 85 ARG A CA 1
ATOM 657 C C . ARG A 1 85 ? 6.586 -2.947 0.038 1.00 87.25 85 ARG A C 1
ATOM 659 O O . ARG A 1 85 ? 5.704 -2.895 0.893 1.00 87.25 85 ARG A O 1
ATOM 666 N N . LEU A 1 86 ? 6.458 -3.610 -1.107 1.00 85.31 86 LEU A N 1
ATOM 667 C CA . LEU A 1 86 ? 5.261 -4.327 -1.506 1.00 85.31 86 LEU A CA 1
ATOM 668 C C . LEU A 1 86 ? 4.921 -5.462 -0.547 1.00 85.31 86 LEU A C 1
ATOM 670 O O . LEU A 1 86 ? 3.786 -5.596 -0.083 1.00 85.31 86 LEU A O 1
ATOM 674 N N . TRP A 1 87 ? 5.922 -6.296 -0.279 1.00 88.88 87 TRP A N 1
ATOM 675 C CA . TRP A 1 87 ? 5.780 -7.462 0.569 1.00 88.88 87 TRP A CA 1
ATOM 676 C C . TRP A 1 87 ? 5.395 -7.060 1.988 1.00 88.88 87 TRP A C 1
ATOM 678 O O . TRP A 1 87 ? 4.486 -7.657 2.565 1.00 88.88 87 TRP A O 1
ATOM 688 N N . ASP A 1 88 ? 6.010 -6.007 2.519 1.00 93.06 88 ASP A N 1
ATOM 689 C CA . ASP A 1 88 ? 5.730 -5.517 3.863 1.00 93.06 88 ASP A CA 1
ATOM 690 C C . ASP A 1 88 ? 4.342 -4.878 3.964 1.00 93.06 88 ASP A 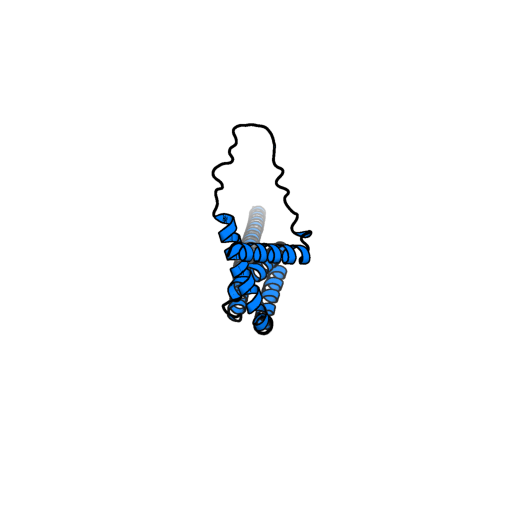C 1
ATOM 692 O O . ASP A 1 88 ? 3.608 -5.176 4.907 1.00 93.06 88 ASP A O 1
ATOM 696 N N . GLY A 1 89 ? 3.914 -4.096 2.965 1.00 92.50 89 GLY A N 1
ATOM 697 C CA . GLY A 1 89 ? 2.558 -3.539 2.913 1.00 92.50 89 GLY A CA 1
ATOM 698 C C . GLY A 1 89 ? 1.468 -4.618 2.834 1.00 92.50 89 GLY A C 1
ATOM 699 O O . GLY A 1 89 ? 0.463 -4.557 3.557 1.00 92.50 89 GLY A O 1
ATOM 700 N N . LEU A 1 90 ? 1.680 -5.650 2.007 1.00 92.25 90 LEU A N 1
ATOM 701 C CA . LEU A 1 90 ? 0.784 -6.807 1.896 1.00 92.25 90 LEU A CA 1
ATOM 702 C C . LEU A 1 90 ? 0.769 -7.637 3.181 1.00 92.25 90 LEU A C 1
ATOM 704 O O . LEU A 1 90 ? -0.303 -8.004 3.665 1.00 92.25 90 LEU A O 1
ATOM 708 N N . ARG A 1 91 ? 1.942 -7.912 3.758 1.00 94.50 91 ARG A N 1
ATOM 709 C CA . ARG A 1 91 ? 2.081 -8.663 5.008 1.00 94.50 91 ARG A CA 1
ATOM 710 C C . ARG A 1 91 ? 1.409 -7.930 6.162 1.00 94.50 91 ARG A C 1
ATOM 712 O O . ARG A 1 91 ? 0.676 -8.561 6.924 1.00 94.50 91 ARG A O 1
ATOM 719 N N . TYR A 1 92 ? 1.616 -6.621 6.276 1.00 94.81 92 TYR A N 1
ATOM 720 C CA . TYR A 1 92 ? 0.975 -5.783 7.284 1.00 94.81 92 TYR A CA 1
ATOM 721 C C . TYR A 1 92 ? -0.551 -5.843 7.151 1.00 94.81 92 TYR A C 1
ATOM 723 O O . TYR A 1 92 ? -1.232 -6.311 8.068 1.00 94.81 92 TYR A O 1
ATOM 731 N N . SER A 1 93 ? -1.078 -5.489 5.976 1.00 93.38 93 SER A N 1
ATOM 732 C CA . SER A 1 93 ? -2.523 -5.442 5.710 1.00 93.38 93 SER A CA 1
ATOM 733 C C . SER A 1 93 ? -3.184 -6.818 5.850 1.00 93.38 93 SER A C 1
ATOM 735 O O . SER A 1 93 ? -4.257 -6.951 6.441 1.00 93.38 93 SER A O 1
ATOM 737 N N . GLY A 1 94 ? -2.519 -7.870 5.368 1.00 92.81 94 GLY A N 1
ATOM 738 C CA . GLY A 1 94 ? -2.960 -9.255 5.518 1.00 92.81 94 GLY A CA 1
ATOM 739 C C . GLY A 1 94 ? -2.990 -9.697 6.981 1.00 92.81 94 GLY A C 1
ATOM 740 O O . GLY A 1 94 ? -3.980 -10.276 7.431 1.00 92.81 94 GLY A O 1
ATOM 741 N N . SER A 1 95 ? -1.957 -9.362 7.760 1.00 94.94 95 SER A N 1
ATOM 742 C CA . SER A 1 95 ? -1.910 -9.690 9.188 1.00 94.94 95 SER A CA 1
ATOM 743 C C . SER A 1 95 ? -3.020 -8.994 9.984 1.00 94.94 95 SER A C 1
ATOM 745 O O . SER A 1 95 ? -3.630 -9.622 10.853 1.00 94.94 95 SER A O 1
ATOM 747 N N . LEU A 1 96 ? -3.348 -7.742 9.645 1.00 92.75 96 LEU A N 1
ATOM 748 C CA . LEU A 1 96 ? -4.475 -7.019 10.229 1.00 92.75 96 LEU A CA 1
ATOM 749 C C . LEU A 1 96 ? -5.808 -7.639 9.831 1.00 92.75 96 LEU A C 1
ATOM 751 O O . LEU A 1 96 ? -6.668 -7.813 10.687 1.00 92.75 96 LEU A O 1
ATOM 755 N N . CYS A 1 97 ? -5.982 -8.046 8.574 1.00 92.44 97 CYS A N 1
ATOM 756 C CA . CYS A 1 97 ? -7.206 -8.715 8.133 1.00 92.44 97 CYS A CA 1
ATOM 757 C C . CYS A 1 97 ? -7.466 -10.012 8.922 1.00 92.44 97 CYS A C 1
ATOM 759 O O . CYS A 1 97 ? -8.604 -10.278 9.327 1.00 92.44 97 CYS A O 1
ATOM 761 N N . LEU A 1 98 ? -6.413 -10.786 9.206 1.00 92.81 98 LEU A N 1
ATOM 762 C CA . LEU A 1 98 ? -6.489 -11.996 10.033 1.00 92.81 98 LEU A CA 1
ATOM 763 C C . LEU A 1 98 ? -6.781 -11.677 11.509 1.00 92.81 98 LEU A C 1
ATOM 765 O O . LEU A 1 98 ? -7.595 -12.354 12.135 1.00 92.81 98 LEU A O 1
ATOM 769 N N . LYS A 1 99 ? -6.162 -10.627 12.063 1.00 91.81 99 LYS A N 1
ATOM 770 C CA . LYS A 1 99 ? -6.299 -10.241 13.480 1.00 91.81 99 LYS A CA 1
ATOM 771 C C . LYS A 1 99 ? -7.494 -9.329 13.779 1.00 91.81 99 LYS A C 1
ATOM 773 O O . LYS A 1 99 ? -7.856 -9.170 14.943 1.00 91.81 99 LYS A O 1
ATOM 778 N N . ALA A 1 100 ? -8.156 -8.757 12.777 1.00 88.44 100 ALA A N 1
ATOM 779 C CA . ALA A 1 100 ? -9.251 -7.805 12.977 1.00 88.44 100 ALA A CA 1
ATOM 780 C C . ALA A 1 100 ? -10.383 -8.390 13.837 1.00 88.44 100 ALA A C 1
ATOM 782 O O . ALA A 1 100 ? -10.926 -7.699 14.694 1.00 88.44 100 ALA A O 1
ATOM 783 N N . GLY A 1 101 ? -10.680 -9.687 13.690 1.00 84.88 101 GLY A N 1
ATOM 784 C CA . GLY A 1 101 ? -11.685 -10.371 14.509 1.00 84.88 101 GLY A CA 1
ATOM 785 C C . GLY A 1 101 ? -11.288 -10.548 15.983 1.00 84.88 101 GLY A C 1
ATOM 786 O O . GLY A 1 101 ? -12.152 -10.551 16.858 1.00 84.88 101 GLY A O 1
ATOM 787 N N . SER A 1 102 ? -9.997 -10.688 16.305 1.00 87.19 102 SER A N 1
ATOM 788 C CA . SER A 1 102 ? -9.540 -10.676 17.705 1.00 87.19 102 SER A CA 1
ATOM 789 C C . SER A 1 102 ? -9.510 -9.259 18.275 1.00 87.19 102 SER A C 1
ATOM 791 O O . SER A 1 102 ? -9.918 -9.067 19.416 1.00 87.19 102 SER A O 1
ATOM 793 N N . ILE A 1 103 ? -9.114 -8.265 17.472 1.00 84.38 103 ILE A N 1
ATOM 794 C CA . ILE A 1 103 ? -9.114 -6.846 17.868 1.00 84.38 103 ILE A CA 1
ATOM 795 C C . ILE A 1 103 ? -10.544 -6.375 18.159 1.00 84.38 103 ILE A C 1
ATOM 797 O O . ILE A 1 103 ? -10.786 -5.755 19.187 1.00 84.38 103 ILE A O 1
ATOM 801 N N . ALA A 1 104 ? -11.513 -6.747 17.318 1.00 83.06 104 ALA A N 1
ATOM 802 C CA . ALA A 1 104 ? -12.930 -6.459 17.529 1.00 83.06 104 ALA A CA 1
ATOM 803 C C . ALA A 1 104 ? -13.449 -7.000 18.872 1.00 83.06 104 ALA A C 1
ATOM 805 O O . ALA A 1 104 ? -14.163 -6.302 19.589 1.00 83.06 104 ALA A O 1
ATOM 806 N N . ARG A 1 105 ? -13.057 -8.231 19.233 1.00 82.75 105 ARG A N 1
ATOM 807 C CA . ARG A 1 105 ? -13.426 -8.854 20.513 1.00 82.75 105 ARG A CA 1
ATOM 808 C C . ARG A 1 105 ? -12.772 -8.158 21.706 1.00 82.75 105 ARG A C 1
ATOM 810 O O . ARG A 1 105 ? -13.435 -7.963 22.716 1.00 82.75 105 ARG A O 1
ATOM 817 N N . ALA A 1 106 ? -11.510 -7.747 21.579 1.00 82.50 106 ALA A N 1
ATOM 818 C CA . ALA A 1 106 ? -10.794 -7.012 22.623 1.00 82.50 106 ALA A CA 1
ATOM 819 C C . ALA A 1 106 ? -11.276 -5.557 22.783 1.00 82.50 106 ALA A C 1
ATOM 821 O O . ALA A 1 106 ? -11.200 -5.003 23.875 1.00 82.50 106 ALA A O 1
ATOM 822 N N . ALA A 1 107 ? -11.793 -4.943 21.715 1.00 71.56 107 ALA A N 1
ATOM 823 C CA . ALA A 1 107 ? -12.332 -3.583 21.733 1.00 71.56 107 ALA A CA 1
ATOM 824 C C . ALA A 1 107 ? -13.762 -3.503 22.298 1.00 71.56 107 ALA A C 1
ATOM 826 O O . ALA A 1 107 ? -14.183 -2.442 22.751 1.00 71.56 107 ALA A O 1
ATOM 827 N N . ALA A 1 108 ? -14.516 -4.608 22.302 1.00 68.00 108 ALA A N 1
ATOM 828 C CA . ALA A 1 108 ? -15.907 -4.625 22.757 1.00 68.00 108 ALA A CA 1
ATOM 829 C C . ALA A 1 108 ? -16.117 -4.193 24.233 1.00 68.00 108 ALA A C 1
ATOM 831 O O . ALA A 1 108 ? -17.081 -3.469 24.483 1.00 68.00 108 ALA A O 1
ATOM 832 N N . PRO A 1 109 ? -15.250 -4.538 25.211 1.00 61.69 109 PRO A N 1
ATOM 833 C CA . PRO A 1 109 ? -15.417 -4.084 26.597 1.00 61.69 109 PRO A CA 1
ATOM 834 C C . PRO A 1 109 ? -14.969 -2.626 26.824 1.00 61.69 109 PRO A C 1
ATOM 836 O O . PRO A 1 109 ? -15.601 -1.884 27.577 1.00 61.69 109 PRO A O 1
ATOM 839 N N . SER A 1 110 ? -13.891 -2.194 26.161 1.00 55.50 110 SER A N 1
ATOM 840 C CA . SER A 1 110 ? -13.205 -0.908 26.387 1.00 55.50 110 SER A CA 1
ATOM 841 C C . SER A 1 110 ? -13.757 0.261 25.561 1.00 55.50 110 SER A C 1
ATOM 843 O O . SER A 1 110 ? -13.588 1.426 25.936 1.00 55.50 110 SER A O 1
ATOM 845 N N . ALA A 1 111 ? -14.484 -0.016 24.476 1.00 56.97 111 ALA A N 1
ATOM 846 C CA . ALA A 1 111 ? -15.103 1.008 23.640 1.00 56.97 111 ALA A CA 1
ATOM 847 C C . ALA A 1 111 ? -16.187 1.836 24.354 1.00 56.97 111 ALA A C 1
ATOM 849 O O . ALA A 1 111 ? -16.428 2.986 23.982 1.00 56.97 111 ALA A O 1
ATOM 850 N N . SER A 1 112 ? -16.803 1.293 25.409 1.00 58.81 112 SER A N 1
ATOM 851 C CA . SER A 1 112 ? -17.785 2.017 26.227 1.00 58.81 112 SER A CA 1
ATOM 852 C C . SER A 1 112 ? -17.162 3.199 26.989 1.00 58.81 112 SER A C 1
ATOM 854 O O . SER A 1 112 ? -17.783 4.254 27.118 1.00 58.81 112 SER A O 1
ATOM 856 N N . LEU A 1 113 ? -15.913 3.054 27.441 1.00 61.47 113 LEU A N 1
ATOM 857 C CA . LEU A 1 113 ? -15.183 4.055 28.221 1.00 61.47 113 LEU A CA 1
ATOM 858 C C . LEU A 1 113 ? -14.549 5.116 27.325 1.00 61.47 113 LEU A C 1
ATOM 860 O O . LEU A 1 113 ? -14.719 6.304 27.576 1.00 61.47 113 LEU A O 1
ATOM 864 N N . ILE A 1 114 ? -13.894 4.707 26.235 1.00 61.50 114 ILE A N 1
ATOM 865 C CA . ILE A 1 114 ? -13.265 5.638 25.285 1.00 61.50 114 ILE A CA 1
ATOM 866 C C . ILE A 1 114 ? -14.326 6.424 24.502 1.00 61.50 114 ILE A C 1
ATOM 868 O O . ILE A 1 114 ? -14.139 7.613 24.248 1.00 61.50 114 ILE A O 1
ATOM 872 N N . GLY A 1 115 ? -15.469 5.808 24.173 1.00 62.84 115 GLY A N 1
ATOM 873 C CA . GLY A 1 115 ? -16.612 6.507 23.579 1.00 62.84 115 GLY A CA 1
ATOM 874 C C . GLY A 1 115 ? -17.180 7.584 24.507 1.00 62.84 115 GLY A C 1
ATOM 875 O O . GLY A 1 115 ? -17.403 8.715 24.076 1.00 62.84 115 GLY A O 1
ATOM 876 N N . ARG A 1 116 ? -17.325 7.275 25.803 1.00 61.69 116 ARG A N 1
ATOM 877 C CA . ARG A 1 116 ? -17.740 8.245 26.830 1.00 61.69 116 ARG A CA 1
ATOM 878 C C . ARG A 1 116 ? -16.707 9.348 27.042 1.00 61.69 116 ARG A C 1
ATOM 880 O O . ARG A 1 116 ? -17.083 10.516 27.091 1.00 61.69 116 ARG A O 1
ATOM 887 N N . LEU A 1 117 ? -15.421 9.000 27.089 1.00 69.81 117 LEU A N 1
ATOM 888 C CA . LEU A 1 117 ? -14.335 9.965 27.246 1.00 69.81 117 LEU A CA 1
ATOM 889 C C . LEU A 1 117 ? -14.228 10.892 26.028 1.00 69.81 117 LEU A C 1
ATOM 891 O O . LEU A 1 117 ? -14.006 12.081 26.198 1.00 69.81 117 LEU A O 1
ATOM 895 N N . LYS A 1 118 ? -14.451 10.393 24.804 1.00 64.25 118 LYS A N 1
ATOM 896 C CA . LYS A 1 118 ? -14.492 11.218 23.583 1.00 64.25 118 LYS A CA 1
ATOM 897 C C . LYS A 1 118 ? -15.693 12.159 23.544 1.00 64.25 118 LYS A C 1
ATOM 899 O O . LYS A 1 118 ? -15.530 13.291 23.100 1.00 64.25 118 LYS A O 1
ATOM 904 N N . ILE A 1 119 ? -16.875 11.727 23.994 1.00 67.31 119 ILE A N 1
ATOM 905 C CA . ILE A 1 119 ? -18.043 12.618 24.113 1.00 67.31 119 ILE A CA 1
ATOM 906 C C . ILE A 1 119 ? -17.758 13.701 25.157 1.00 67.31 119 ILE A C 1
ATOM 908 O O . ILE A 1 119 ? -17.979 14.877 24.879 1.00 67.31 119 ILE A O 1
ATOM 912 N N . ALA A 1 120 ? -17.188 13.325 26.304 1.00 66.69 120 ALA A N 1
ATOM 913 C CA . ALA A 1 120 ? -16.794 14.264 27.347 1.00 66.69 120 ALA A CA 1
ATOM 914 C C . ALA A 1 120 ? -15.711 15.238 26.862 1.00 66.69 120 ALA A C 1
ATOM 916 O O . ALA A 1 120 ? -15.857 16.438 27.038 1.00 66.69 120 ALA A O 1
ATOM 917 N N . PHE A 1 121 ? -14.672 14.760 26.178 1.00 74.50 121 PHE A N 1
ATOM 918 C CA . PHE A 1 121 ? -13.588 15.595 25.663 1.00 74.50 121 PHE A CA 1
ATOM 919 C C . PHE A 1 121 ? -14.057 16.506 24.525 1.00 74.50 121 PHE A C 1
ATOM 921 O O . PHE A 1 121 ? -13.671 17.665 24.465 1.00 74.50 121 PHE A O 1
ATOM 928 N N . ARG A 1 122 ? -14.951 16.033 23.648 1.00 70.50 122 ARG A N 1
ATOM 929 C CA . ARG A 1 122 ? -15.569 16.870 22.610 1.00 70.50 122 ARG A CA 1
ATOM 930 C C . ARG A 1 122 ? -16.502 17.922 23.209 1.00 70.50 122 ARG A C 1
ATOM 932 O O . ARG A 1 122 ? -16.502 19.049 22.726 1.00 70.50 122 ARG A O 1
ATOM 939 N N . ALA A 1 123 ? -17.254 17.589 24.258 1.00 67.12 123 ALA A N 1
ATOM 940 C CA . ALA A 1 123 ? -18.038 18.561 25.017 1.00 67.12 123 ALA A CA 1
ATOM 941 C C . ALA A 1 123 ? -17.124 19.576 25.726 1.00 67.12 123 ALA A C 1
ATOM 943 O O . ALA A 1 123 ? -17.376 20.774 25.655 1.00 67.12 123 ALA A O 1
ATOM 944 N N . LEU A 1 124 ? -16.014 19.119 26.308 1.00 62.75 124 LEU A N 1
ATOM 945 C CA . LEU A 1 124 ? -15.019 19.955 26.979 1.00 62.75 124 LEU A CA 1
ATOM 946 C C . LEU A 1 124 ? -14.347 20.932 25.999 1.00 62.75 124 LEU A C 1
ATOM 948 O O . LEU A 1 124 ? -14.276 22.129 26.263 1.00 62.75 124 LEU A O 1
ATOM 952 N N . LEU A 1 125 ? -13.932 20.449 24.826 1.00 65.38 125 LEU A N 1
ATOM 953 C CA . LEU A 1 125 ? -13.375 21.285 23.761 1.00 65.38 125 LEU A CA 1
ATOM 954 C C . LEU A 1 125 ? -14.428 22.226 23.153 1.00 65.38 125 LEU A C 1
ATOM 956 O O . LEU A 1 125 ? -14.109 23.364 22.820 1.00 65.38 125 LEU A O 1
ATOM 960 N N . SER A 1 126 ? -15.691 21.799 23.055 1.00 61.47 126 SER A N 1
ATOM 961 C CA . SER A 1 126 ? -16.800 22.645 22.591 1.00 61.47 126 SER A CA 1
ATOM 962 C C . SER A 1 126 ? -17.153 23.755 23.586 1.00 61.47 126 SER A C 1
ATOM 964 O O . SER A 1 126 ? -17.546 24.840 23.164 1.00 61.47 126 SER A O 1
ATOM 966 N N . VAL A 1 127 ? -17.010 23.510 24.890 1.00 58.44 127 VAL A N 1
ATOM 967 C CA . VAL A 1 127 ? -17.198 24.518 25.947 1.00 58.44 127 VAL A CA 1
ATOM 968 C C . VAL A 1 127 ? -15.999 25.470 26.009 1.00 58.44 127 VAL A C 1
ATOM 970 O O . VAL A 1 127 ? -16.174 26.668 26.228 1.00 58.44 127 VAL A O 1
ATOM 973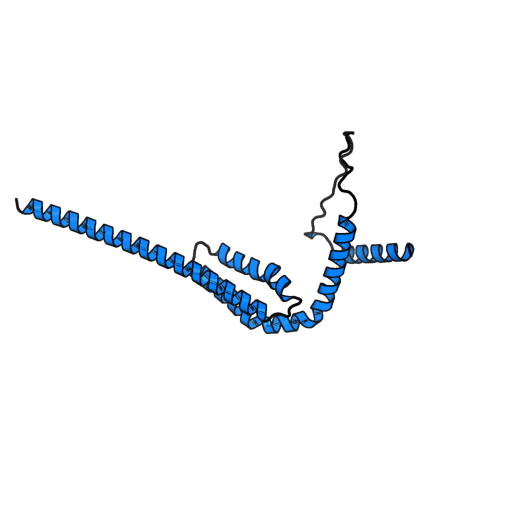 N N . SER A 1 128 ? -14.790 24.973 25.733 1.00 54.62 128 SER A N 1
ATOM 974 C CA . SER A 1 128 ? -13.563 25.775 25.714 1.00 54.62 128 SER A CA 1
ATOM 975 C C . SER A 1 128 ? -13.381 26.617 24.441 1.00 54.62 128 SER A C 1
ATOM 977 O O . SER A 1 128 ? -12.679 27.623 24.490 1.00 54.62 128 SER A O 1
ATOM 979 N N . GLY A 1 129 ? -13.990 26.249 23.310 1.00 53.59 129 GLY A N 1
ATOM 980 C CA . GLY A 1 129 ? -13.858 26.971 22.034 1.00 53.59 129 GLY A CA 1
ATOM 981 C C . GLY A 1 129 ? -14.879 28.094 21.795 1.00 53.59 129 GLY A C 1
ATOM 982 O O . GLY A 1 129 ? -14.847 28.730 20.745 1.00 53.59 129 GLY A O 1
ATOM 983 N N . GLY A 1 130 ? -15.804 28.336 22.732 1.00 44.78 130 GLY A N 1
ATOM 984 C CA . GLY A 1 130 ? -16.986 29.182 22.512 1.00 44.78 130 GLY A CA 1
ATOM 985 C C . GLY A 1 130 ? -16.919 30.626 23.022 1.00 44.78 130 GLY A C 1
ATOM 986 O O . GLY A 1 130 ? -17.871 31.378 22.817 1.00 44.78 130 GLY A O 1
ATOM 987 N N . ARG A 1 131 ? -15.837 31.058 23.683 1.00 46.75 131 ARG A N 1
ATOM 988 C CA . ARG A 1 131 ? -15.695 32.454 24.132 1.00 46.75 131 ARG A CA 1
ATOM 989 C C . ARG A 1 131 ? -14.434 33.114 23.577 1.00 46.75 131 ARG A C 1
ATOM 991 O O . ARG A 1 131 ? -13.355 32.993 24.131 1.00 46.75 131 ARG A O 1
ATOM 998 N N . ARG A 1 132 ? -14.662 33.910 22.526 1.00 49.59 132 ARG A N 1
ATOM 999 C CA . ARG A 1 132 ? -14.028 35.219 22.300 1.00 49.59 132 ARG A CA 1
ATOM 1000 C C . ARG A 1 132 ? -12.489 35.229 22.167 1.00 49.59 132 ARG A C 1
ATOM 1002 O O . ARG A 1 132 ? -11.793 35.863 22.943 1.00 49.59 132 ARG A O 1
ATOM 1009 N N . TYR A 1 133 ? -11.975 34.709 21.050 1.00 41.97 133 TYR A N 1
ATOM 1010 C CA . TYR A 1 133 ? -10.713 35.194 20.449 1.00 41.97 133 TYR A CA 1
ATOM 1011 C C . TYR A 1 133 ? -10.959 36.467 19.614 1.00 41.97 133 TYR A C 1
ATOM 1013 O O . TYR A 1 133 ? -10.622 36.555 18.437 1.00 41.97 133 TYR A O 1
ATOM 1021 N N . ARG A 1 134 ? -11.647 37.452 20.197 1.00 41.78 134 ARG A N 1
ATOM 1022 C CA . ARG A 1 134 ? -11.901 38.751 19.561 1.00 41.78 134 ARG A CA 1
ATOM 1023 C C . ARG A 1 134 ? -11.955 39.841 20.623 1.00 41.78 134 ARG A C 1
ATOM 1025 O O . ARG A 1 134 ? -12.998 40.451 20.777 1.00 41.78 134 ARG A O 1
ATOM 1032 N N . GLU A 1 135 ? -10.877 39.981 21.396 1.00 44.81 135 GLU A N 1
ATOM 1033 C CA . GLU A 1 135 ? -10.500 41.215 22.115 1.00 44.81 135 GLU A CA 1
ATOM 1034 C C . GLU A 1 135 ? -9.191 41.025 22.905 1.00 44.81 135 GLU A C 1
ATOM 1036 O O . GLU A 1 135 ? -9.161 41.172 24.115 1.00 44.81 135 GLU A O 1
ATOM 1041 N N . ILE A 1 136 ? -8.087 40.644 22.254 1.00 47.03 136 ILE A N 1
ATOM 1042 C CA . ILE A 1 136 ? -6.746 40.950 22.795 1.00 47.03 136 ILE A CA 1
ATOM 1043 C C . ILE A 1 136 ? -5.816 41.274 21.617 1.00 47.03 136 ILE A C 1
ATOM 1045 O O . ILE A 1 136 ? -4.821 40.604 21.367 1.00 47.03 136 ILE A O 1
ATOM 1049 N N . VAL A 1 137 ? -6.189 42.283 20.829 1.00 47.00 137 VAL A N 1
ATOM 1050 C CA . VAL A 1 137 ? -5.183 43.182 20.254 1.00 47.00 137 VAL A CA 1
ATOM 1051 C C . VAL A 1 137 ? -5.155 44.332 21.243 1.00 47.00 137 VAL A C 1
ATOM 1053 O O . VAL A 1 137 ? -6.012 45.207 21.203 1.00 47.00 137 VAL A O 1
ATOM 1056 N N . ASN A 1 138 ? -4.275 44.203 22.233 1.00 42.06 138 ASN A N 1
ATOM 1057 C CA . ASN A 1 138 ? -3.988 45.273 23.169 1.00 42.06 138 ASN A CA 1
ATOM 1058 C C . ASN A 1 138 ? -3.025 46.224 22.453 1.00 42.06 138 ASN A C 1
ATOM 1060 O O . ASN A 1 138 ? -1.952 45.791 22.032 1.00 42.06 138 ASN A O 1
ATOM 1064 N N . ASP A 1 139 ? -3.446 47.475 22.284 1.00 52.91 139 ASP A N 1
ATOM 1065 C CA . ASP A 1 139 ? -2.652 48.576 21.713 1.00 52.91 139 ASP A CA 1
ATOM 1066 C C . ASP A 1 139 ? -1.648 49.145 22.737 1.00 52.91 139 ASP A C 1
ATOM 1068 O O . ASP A 1 139 ? -0.870 50.051 22.457 1.00 52.91 139 ASP A O 1
ATOM 1072 N N . ASP A 1 140 ? -1.602 48.554 23.931 1.00 50.25 140 ASP A N 1
ATOM 1073 C CA . ASP A 1 140 ? -0.732 48.987 25.009 1.00 50.25 140 ASP A CA 1
ATOM 1074 C C . ASP A 1 140 ? 0.403 47.975 25.140 1.00 50.25 140 ASP A C 1
ATOM 1076 O O . ASP A 1 140 ? 0.310 46.951 25.826 1.00 50.25 140 ASP A O 1
ATOM 1080 N N . GLY A 1 141 ? 1.489 48.238 24.415 1.00 52.28 141 GLY A N 1
ATOM 1081 C CA . GLY A 1 141 ? 2.729 47.496 24.559 1.00 52.28 141 GLY A CA 1
ATOM 1082 C C . GLY A 1 141 ? 3.246 47.599 25.990 1.00 52.28 141 GLY A C 1
ATOM 1083 O O . GLY A 1 141 ? 3.876 48.586 26.329 1.00 52.28 141 GLY A O 1
ATOM 1084 N N . LEU A 1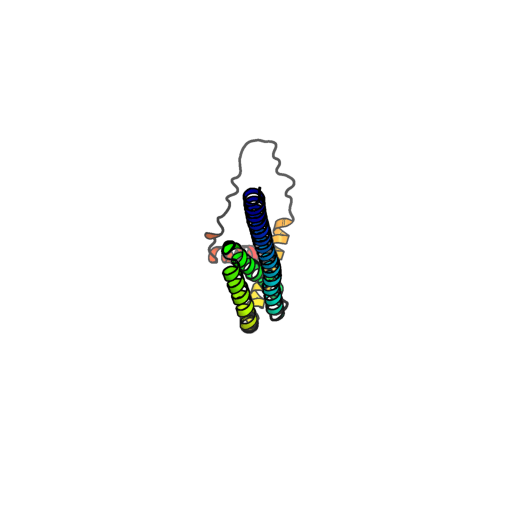 142 ? 2.980 46.589 26.817 1.00 48.88 142 LEU A N 1
ATOM 1085 C CA . LEU A 1 142 ? 3.843 46.043 27.867 1.00 48.88 142 LEU A CA 1
ATOM 1086 C C . LEU A 1 142 ? 3.094 44.887 28.561 1.00 48.88 142 LEU A C 1
ATOM 1088 O O . LEU A 1 142 ? 1.892 44.954 28.784 1.00 48.88 142 LEU A O 1
ATOM 1092 N N . HIS A 1 143 ? 3.841 43.848 28.938 1.00 41.38 143 HIS A N 1
ATOM 1093 C CA . HIS A 1 143 ? 3.408 42.574 29.542 1.00 41.38 143 HIS A CA 1
ATOM 1094 C C . HIS A 1 143 ? 2.979 41.481 28.550 1.00 41.38 143 HIS A C 1
ATOM 1096 O O . HIS A 1 143 ? 1.813 41.120 28.404 1.00 41.38 143 HIS A O 1
ATOM 1102 N N . ALA A 1 144 ? 3.990 40.863 27.933 1.00 40.62 144 ALA A N 1
ATOM 1103 C CA . ALA A 1 144 ? 3.870 39.512 27.403 1.00 40.62 144 ALA A CA 1
ATOM 1104 C C . ALA A 1 144 ? 3.441 38.563 28.537 1.00 40.62 144 ALA A C 1
ATOM 1106 O O . ALA A 1 144 ? 4.221 38.265 29.440 1.00 40.62 144 ALA A O 1
ATOM 1107 N N . THR A 1 145 ? 2.190 38.104 28.502 1.00 48.19 145 THR A N 1
ATOM 1108 C CA . THR A 1 145 ? 1.754 36.992 29.349 1.00 48.19 145 THR A CA 1
ATOM 1109 C C . THR A 1 145 ? 2.236 35.714 28.673 1.00 48.19 145 THR A C 1
ATOM 1111 O O . THR A 1 145 ? 1.764 35.350 27.597 1.00 48.19 145 THR A O 1
ATOM 1114 N N . GLU A 1 146 ? 3.247 35.086 29.264 1.00 36.59 146 GLU A N 1
ATOM 1115 C CA . GLU A 1 146 ? 3.880 33.866 28.773 1.00 36.59 146 GLU A CA 1
ATOM 1116 C C . GLU A 1 146 ? 2.855 32.720 28.728 1.00 36.59 146 GLU A C 1
ATOM 1118 O O . GLU A 1 146 ? 2.476 32.147 29.751 1.00 36.59 146 GLU A O 1
ATOM 1123 N N . VAL A 1 147 ? 2.381 32.378 27.527 1.00 45.62 147 VAL A N 1
ATOM 1124 C CA . VAL A 1 147 ? 1.607 31.153 27.305 1.00 45.62 147 VAL A CA 1
ATOM 1125 C C . VAL A 1 147 ? 2.584 29.989 27.389 1.00 45.62 147 VAL A C 1
ATOM 1127 O O . VAL A 1 147 ? 3.265 29.644 26.423 1.00 45.62 147 VAL A O 1
ATOM 1130 N N . ARG A 1 148 ? 2.686 29.401 28.581 1.00 40.28 148 ARG A N 1
ATOM 1131 C CA . ARG A 1 148 ? 3.526 28.233 28.834 1.00 40.28 148 ARG A CA 1
ATOM 1132 C C . ARG A 1 148 ? 2.937 27.035 28.087 1.00 40.28 148 ARG A C 1
ATOM 1134 O O . ARG A 1 148 ? 1.967 26.429 28.536 1.00 40.28 148 ARG A O 1
ATOM 1141 N N . ILE A 1 149 ? 3.505 26.712 26.927 1.00 43.44 149 ILE A N 1
ATOM 1142 C CA . ILE A 1 149 ? 3.188 25.488 26.187 1.00 43.44 149 ILE A CA 1
ATOM 1143 C C . ILE A 1 149 ? 3.636 24.314 27.063 1.00 43.44 149 ILE A C 1
ATOM 1145 O O . ILE A 1 149 ? 4.829 24.077 27.247 1.00 43.44 149 ILE A O 1
ATOM 1149 N N . VAL A 1 150 ? 2.672 23.623 27.671 1.00 55.88 150 VAL A N 1
ATOM 1150 C CA . VAL A 1 150 ? 2.932 22.430 28.480 1.00 55.88 150 VAL A CA 1
ATOM 1151 C C . VAL A 1 150 ? 3.280 21.290 27.529 1.00 55.88 150 VAL A C 1
ATOM 1153 O O . VAL A 1 150 ? 2.471 20.902 26.690 1.00 55.88 150 VAL A O 1
ATOM 1156 N N . ASP A 1 151 ? 4.502 20.782 27.654 1.00 56.38 151 ASP A N 1
ATOM 1157 C CA . ASP A 1 151 ? 5.002 19.631 26.907 1.00 56.38 151 ASP A CA 1
ATOM 1158 C C . ASP A 1 151 ? 4.113 18.398 27.189 1.00 56.38 151 ASP A C 1
ATOM 1160 O O . ASP A 1 151 ? 4.054 17.940 28.339 1.00 56.38 151 ASP A O 1
ATOM 1164 N N . PRO A 1 152 ? 3.398 17.852 26.184 1.00 53.66 152 PRO A N 1
ATOM 1165 C CA . PRO A 1 152 ? 2.432 16.773 26.387 1.00 53.66 152 PRO A CA 1
ATOM 1166 C C . PRO A 1 152 ? 3.081 15.480 26.897 1.00 53.66 152 PRO A C 1
ATOM 1168 O O . PRO A 1 152 ? 2.392 14.641 27.473 1.00 53.66 152 PRO A O 1
ATOM 1171 N N . ALA A 1 153 ? 4.402 15.329 26.750 1.00 47.16 153 ALA A N 1
ATOM 1172 C CA . ALA A 1 153 ? 5.144 14.177 27.253 1.00 47.16 153 ALA A CA 1
ATOM 1173 C C . ALA A 1 153 ? 5.311 14.164 28.786 1.00 47.16 153 ALA A C 1
ATOM 1175 O O . ALA A 1 153 ? 5.723 13.147 29.343 1.00 47.16 153 ALA A O 1
ATOM 1176 N N . LYS A 1 154 ? 5.004 15.270 29.481 1.00 51.94 154 LYS A N 1
ATOM 1177 C CA . LYS A 1 154 ? 5.162 15.403 30.942 1.00 51.94 154 LYS A CA 1
ATOM 1178 C C . LYS A 1 154 ? 3.846 15.419 31.719 1.00 51.94 154 LYS A C 1
ATOM 1180 O O . LYS A 1 154 ? 3.876 15.566 32.937 1.00 51.94 154 LYS A O 1
ATOM 1185 N N . ILE A 1 155 ? 2.704 15.279 31.047 1.00 56.62 155 ILE A N 1
ATOM 1186 C CA . ILE A 1 155 ? 1.401 15.291 31.716 1.00 56.62 155 ILE A CA 1
ATOM 1187 C C . ILE A 1 155 ? 1.183 13.930 32.376 1.00 56.62 155 ILE A C 1
ATOM 1189 O O . ILE A 1 155 ? 0.947 12.924 31.706 1.00 56.62 155 ILE A O 1
ATOM 1193 N N . ASN A 1 156 ? 1.273 13.898 33.704 1.00 71.44 156 ASN A N 1
ATOM 1194 C CA . ASN A 1 156 ? 0.947 12.712 34.475 1.00 71.44 156 ASN A CA 1
ATOM 1195 C C . ASN A 1 156 ? -0.572 12.489 34.430 1.00 71.44 156 ASN A C 1
ATOM 1197 O O . ASN A 1 156 ? -1.363 13.411 34.630 1.00 71.44 156 ASN A O 1
ATOM 1201 N N . VAL A 1 157 ? -0.992 11.247 34.185 1.00 60.81 157 VAL A N 1
ATOM 1202 C CA . VAL A 1 157 ? -2.410 10.855 34.166 1.00 60.81 157 VAL A CA 1
ATOM 1203 C C . VAL A 1 157 ? -3.091 11.193 35.498 1.00 60.81 157 VAL A C 1
ATOM 1205 O O . VAL A 1 157 ? -4.268 11.546 35.503 1.00 60.81 157 VAL A O 1
ATOM 1208 N N . ALA A 1 158 ? -2.350 11.150 36.611 1.00 67.06 158 ALA A N 1
ATOM 1209 C CA . ALA A 1 158 ? -2.846 11.557 37.924 1.00 67.06 158 ALA A CA 1
ATOM 1210 C C . ALA A 1 158 ? -3.265 13.039 37.964 1.00 67.06 158 ALA A C 1
ATOM 1212 O O . ALA A 1 158 ? -4.354 13.343 38.447 1.00 67.06 158 ALA A O 1
ATOM 1213 N N . ASP A 1 159 ? -2.465 13.935 37.379 1.00 69.88 159 ASP A N 1
ATOM 1214 C CA . ASP A 1 159 ? -2.754 15.375 37.336 1.00 69.88 159 ASP A CA 1
ATOM 1215 C C . ASP A 1 159 ? -3.968 15.669 36.444 1.00 69.88 159 ASP A C 1
ATOM 1217 O O . ASP A 1 159 ? -4.773 16.554 36.733 1.00 69.88 159 ASP A O 1
ATOM 1221 N N . LEU A 1 160 ? -4.137 14.889 35.370 1.00 64.06 160 LEU A N 1
ATOM 1222 C CA . LEU A 1 160 ? -5.300 14.995 34.491 1.00 64.06 160 LEU A CA 1
ATOM 1223 C C . LEU A 1 160 ? -6.586 14.550 35.206 1.00 64.06 160 LEU A C 1
ATOM 1225 O O . LEU A 1 160 ? -7.621 15.199 35.072 1.00 64.06 160 LEU A O 1
ATOM 1229 N N . ILE A 1 161 ? -6.525 13.454 35.970 1.00 68.81 161 ILE A N 1
ATOM 1230 C CA . ILE A 1 161 ? -7.662 12.951 36.754 1.00 68.81 161 ILE A CA 1
ATOM 1231 C C . ILE A 1 161 ? -8.042 13.955 37.848 1.00 68.81 161 ILE A C 1
ATOM 1233 O O . ILE A 1 161 ? -9.229 14.233 38.026 1.00 68.81 161 ILE A O 1
ATOM 1237 N N . ASP A 1 162 ? -7.060 14.534 38.539 1.00 80.06 162 ASP A N 1
ATOM 1238 C CA . ASP A 1 162 ? -7.301 15.533 39.582 1.00 80.06 162 ASP A CA 1
ATOM 1239 C C . ASP A 1 162 ? -7.912 16.821 39.008 1.00 80.06 162 ASP A C 1
ATOM 1241 O O . ASP A 1 162 ? -8.917 17.327 39.513 1.00 80.06 162 ASP A O 1
ATOM 1245 N N . ALA A 1 163 ? -7.400 17.292 37.865 1.00 70.81 163 ALA A N 1
ATOM 1246 C CA . ALA A 1 163 ? -7.962 18.439 37.156 1.00 70.81 163 ALA A CA 1
ATOM 1247 C C . ALA A 1 163 ? -9.416 18.198 36.713 1.00 70.81 163 ALA A C 1
ATOM 1249 O O . ALA A 1 163 ? -10.260 19.085 36.851 1.00 70.81 163 ALA A O 1
ATOM 1250 N N . VAL A 1 164 ? -9.733 16.997 36.217 1.00 72.88 164 VAL A N 1
ATOM 1251 C CA . VAL A 1 164 ? -11.101 16.633 35.819 1.00 72.88 164 VAL A CA 1
ATOM 1252 C C . VAL A 1 164 ? -12.036 16.589 37.029 1.00 72.88 164 VAL A C 1
ATOM 1254 O O . VAL A 1 164 ? -13.127 17.157 36.969 1.00 72.88 164 VAL A O 1
ATOM 1257 N N . ASN A 1 165 ? -11.615 15.979 38.139 1.00 83.50 165 ASN A N 1
ATOM 1258 C CA . ASN A 1 165 ? -12.420 15.926 39.362 1.00 83.50 165 ASN A CA 1
ATOM 1259 C C . ASN A 1 165 ? -12.677 17.323 39.934 1.00 83.50 165 ASN A C 1
ATOM 1261 O O . ASN A 1 165 ? -13.802 17.637 40.319 1.00 83.50 165 ASN A O 1
ATOM 1265 N N . LYS A 1 166 ? -11.667 18.197 39.901 1.00 83.75 166 LYS A N 1
ATOM 1266 C CA . LYS A 1 166 ? -11.799 19.586 40.341 1.00 83.75 166 LYS A CA 1
ATOM 1267 C C . LYS A 1 166 ? -12.848 20.358 39.535 1.00 83.75 166 LYS A C 1
ATOM 1269 O O . LYS A 1 166 ? -13.653 21.076 40.121 1.00 83.75 166 LYS A O 1
ATOM 1274 N N . VAL A 1 167 ? -12.876 20.189 38.211 1.00 72.19 167 VAL A N 1
ATOM 1275 C CA . VAL A 1 167 ? -13.883 20.836 37.349 1.00 72.19 167 VAL A CA 1
ATOM 1276 C C . VAL A 1 167 ? -15.291 20.314 37.651 1.00 72.19 167 VAL A C 1
ATOM 1278 O O . VAL A 1 167 ? -16.232 21.103 37.717 1.00 72.19 167 VAL A O 1
ATOM 1281 N N . ILE A 1 168 ? -15.441 19.006 37.890 1.00 75.75 168 ILE A N 1
ATOM 1282 C CA . ILE A 1 168 ? -16.730 18.397 38.261 1.00 75.75 168 ILE A CA 1
ATOM 1283 C C . ILE A 1 168 ? -17.241 18.954 39.602 1.00 75.75 168 ILE A C 1
ATOM 1285 O O . ILE A 1 168 ? -18.434 19.225 39.746 1.00 75.75 168 ILE A O 1
ATOM 1289 N N . ASP A 1 169 ? -16.355 19.159 40.575 1.00 83.50 169 ASP A N 1
ATOM 1290 C CA . ASP A 1 169 ? -16.721 19.701 41.888 1.00 83.50 169 ASP A CA 1
ATOM 1291 C C . ASP A 1 169 ? -17.012 21.210 41.873 1.00 83.50 169 ASP A C 1
ATOM 1293 O O . ASP A 1 169 ? -17.787 21.701 42.700 1.00 83.50 169 ASP A O 1
ATOM 1297 N N . GLU A 1 170 ? -16.422 21.968 40.947 1.00 82.06 170 GLU A N 1
ATOM 1298 C CA . GLU A 1 170 ? -16.767 23.380 40.735 1.00 82.06 170 GLU A CA 1
ATOM 1299 C C . GLU A 1 170 ? -18.146 23.554 40.089 1.00 82.06 170 GLU A C 1
ATOM 1301 O O . GLU A 1 170 ? -18.854 24.507 40.419 1.00 82.06 170 GLU A O 1
ATOM 1306 N N . ASP A 1 171 ? -18.546 22.633 39.211 1.00 68.12 171 ASP A N 1
ATOM 1307 C CA . ASP A 1 171 ? -19.866 22.649 38.573 1.00 68.12 171 ASP A CA 1
ATOM 1308 C C . ASP A 1 171 ? -20.976 22.328 39.586 1.00 68.12 171 ASP A C 1
ATOM 1310 O O . ASP A 1 171 ? -21.971 23.045 39.685 1.00 68.12 171 ASP A O 1
ATOM 1314 N N . LYS A 1 172 ? -20.743 21.339 40.461 1.00 73.62 172 LYS A N 1
ATOM 1315 C CA . LYS A 1 172 ? -21.664 20.993 41.559 1.00 73.62 172 LYS A CA 1
ATOM 1316 C C . LYS A 1 172 ? -21.863 22.103 42.590 1.00 73.62 172 LYS A C 1
ATOM 1318 O O . LYS A 1 172 ? -22.878 22.100 43.270 1.00 73.62 172 LYS A O 1
ATOM 1323 N N . ARG A 1 173 ? -20.906 23.025 42.742 1.00 77.06 173 ARG A N 1
ATOM 1324 C CA . ARG A 1 173 ? -21.029 24.176 43.656 1.00 77.06 173 ARG A CA 1
ATOM 1325 C C . ARG A 1 173 ? -21.826 25.344 43.075 1.00 77.06 173 ARG A C 1
ATOM 1327 O O . ARG A 1 173 ? -22.161 26.260 43.820 1.00 77.06 173 ARG A O 1
ATOM 1334 N N . LYS A 1 174 ? -22.068 25.349 41.762 1.00 71.75 174 LYS A N 1
ATOM 1335 C CA . LYS A 1 174 ? -22.808 26.409 41.059 1.00 71.75 174 LYS A CA 1
ATOM 1336 C C . LYS A 1 174 ? -24.265 26.039 40.771 1.00 71.75 174 LYS A C 1
ATOM 1338 O O . LYS A 1 174 ? -25.011 26.914 40.334 1.00 71.75 174 LYS A O 1
ATOM 1343 N N . SER A 1 175 ? -24.643 24.782 41.006 1.00 62.91 175 SER A N 1
ATOM 1344 C CA . SER A 1 175 ? -26.024 24.288 40.984 1.00 62.91 175 SER A CA 1
ATOM 1345 C C . SER A 1 175 ? -26.599 24.192 42.390 1.00 62.91 175 SER A C 1
ATOM 1347 O O . SER A 1 175 ? -27.847 24.170 42.457 1.00 62.91 175 SER A O 1
#

Sequence (175 aa):
MNHFLDIAGAVLGVIGLFAVAVVAKVGLSMVSKEIEGRIDGLAVLLLKLARLRLPAHVRDAIYDLEWMPELQYIIQREQARPITRLWDGLRYSGSLCLKAGSIARAAAPSASLIGRLKIAFRALLSVSGGRRYREIVNDDGLHATEVRIVDPAKINVADLIDAVNKVIDEDKRKS

Organism: NCBI:txid2382165

Radius of gyration: 30.63 Å; chains: 1; bounding box: 61×61×96 Å

Foldseek 3Di:
DVVVVVVVVVVVVVVVVVVVVVVVVVVVVVVLVVVLVVLLVVLVVLLVLLLVLADPLCSCVCSVPPLVVVLVVLLVVCVVPSVNSSVVSNVSSVVSSVCSNVVNVVCVVVVVPVVVVVVVVVVVVVVVVPDDPPPPPDPDPDDDPDPPPPDPVPDDVVNVVVVVVVVVVVVVVVD